Protein AF-A0A8S1ZFT9-F1 (afdb_monomer)

Mean predicted aligned error: 11.15 Å

Foldseek 3Di:
DDDPPPQPPVNVVVVVVVQLAAAPVVVVVVVVVLVVVVVVLVVQCVVVVVVPDVVSNVVSVVVVVVSVVVVVVVVVVCVRSDHDYVQVVCVVVVVPPPPPDD

Organism: Arabidopsis arenosa (NCBI:txid38785)

Solvent-accessible surface area (backbone atoms only — not comparable to full-atom values): 5968 Å² total; per-residue (Å²): 134,85,81,76,75,81,70,49,70,67,54,51,53,50,51,60,72,63,47,75,36,52,38,58,66,62,53,51,53,52,51,51,51,52,51,51,50,49,52,52,50,52,51,51,43,53,51,26,66,73,66,73,42,67,69,52,41,54,51,48,51,50,50,51,53,50,55,51,49,52,52,51,54,51,53,52,51,41,72,73,41,39,71,33,57,62,67,57,54,29,52,76,67,70,63,53,82,77,92,77,82,130

Radius of gyration: 21.19 Å; Cα contacts (8 Å, |Δi|>4): 46; chains: 1; bounding box: 34×36×64 Å

pLDDT: mean 80.19, std 16.01, range [37.06, 97.88]

Secondary structure (DSSP, 8-state):
--------HHHHHHHHHTSS-EEHHHHHHHHHHHHHHHHHHHHHHHHHHHH--HHHHHHHHHHHHHHHHHHHHHHHHHHHH-EEPHHHHHHHTT-S------

Sequence (102 aa):
MEKKSQISSTEAVFLGALAPGVNGPTWNTLRFAFLLLGLCLAFMLSVAFTSGQSMLLVHVGFLIVIASTLFILLNWFLAQTGLVQVETQMQELNLAPNDKTK

Structure (mmCIF, N/CA/C/O backbone):
data_AF-A0A8S1ZFT9-F1
#
_entry.id   AF-A0A8S1ZFT9-F1
#
loop_
_atom_site.group_PDB
_atom_site.id
_atom_site.type_symbol
_atom_site.label_atom_id
_atom_site.label_alt_id
_atom_site.label_comp_id
_atom_site.label_asym_id
_atom_site.label_entity_id
_atom_site.label_seq_id
_atom_site.pdbx_PDB_ins_code
_atom_site.Cartn_x
_atom_site.Cartn_y
_atom_site.Cartn_z
_atom_site.occupancy
_atom_site.B_iso_or_equiv
_atom_site.auth_seq_id
_atom_site.auth_comp_id
_atom_site.auth_asym_id
_atom_site.auth_atom_id
_atom_site.pdbx_PDB_model_num
ATOM 1 N N . MET A 1 1 ? -13.799 -22.544 44.354 1.00 37.06 1 MET A N 1
ATOM 2 C CA . MET A 1 1 ? -12.450 -22.385 43.771 1.00 37.06 1 MET A CA 1
ATOM 3 C C . MET A 1 1 ? -12.612 -22.348 42.265 1.00 37.06 1 MET A C 1
ATOM 5 O O . MET A 1 1 ? -12.946 -23.365 41.674 1.00 37.06 1 MET A O 1
ATOM 9 N N . GLU A 1 2 ? -12.506 -21.163 41.674 1.00 41.69 2 GLU A N 1
ATOM 10 C CA . GLU A 1 2 ? -12.703 -20.958 40.238 1.00 41.69 2 GLU A CA 1
ATOM 11 C C . GLU A 1 2 ? -11.466 -21.464 39.483 1.00 41.69 2 GLU A C 1
ATOM 13 O O . GLU A 1 2 ? -10.342 -21.018 39.721 1.00 41.69 2 GLU A O 1
ATOM 18 N N . LYS A 1 3 ? -11.653 -22.476 38.632 1.00 44.47 3 LYS A N 1
ATOM 19 C CA . LYS A 1 3 ? -10.586 -23.105 37.851 1.00 44.47 3 LYS A CA 1
ATOM 20 C C . LYS A 1 3 ? -10.248 -22.175 36.685 1.00 44.47 3 LYS A C 1
ATOM 22 O O . LYS A 1 3 ? -10.857 -22.279 35.628 1.00 44.47 3 LYS A O 1
ATOM 27 N N . LYS A 1 4 ? -9.301 -21.256 36.890 1.00 51.78 4 LYS A N 1
ATOM 28 C CA . LYS A 1 4 ? -8.745 -20.403 35.830 1.00 51.78 4 LYS A CA 1
ATOM 29 C C . LYS A 1 4 ? -8.129 -21.328 34.772 1.00 51.78 4 LYS A C 1
ATOM 31 O O . LYS A 1 4 ? -7.067 -21.904 35.006 1.00 51.78 4 LYS A O 1
ATOM 36 N N . SER A 1 5 ? -8.831 -21.563 33.665 1.00 57.19 5 SER A N 1
ATOM 37 C CA . SER A 1 5 ? -8.299 -22.306 32.525 1.00 57.19 5 SER A CA 1
ATOM 38 C C . SER A 1 5 ? -7.013 -21.609 32.087 1.00 57.19 5 SER A C 1
ATOM 40 O O . SER A 1 5 ? -7.022 -20.434 31.725 1.00 57.19 5 SER A O 1
ATOM 42 N N . GLN A 1 6 ? -5.876 -22.294 32.207 1.00 61.59 6 GLN A N 1
ATOM 43 C CA . GLN A 1 6 ? -4.624 -21.794 31.656 1.00 61.59 6 GLN A CA 1
ATOM 44 C C . GLN A 1 6 ? -4.742 -21.875 30.137 1.00 61.59 6 GLN A C 1
ATOM 46 O O . GLN A 1 6 ? -4.531 -22.930 29.548 1.00 61.59 6 GLN A O 1
ATOM 51 N N . ILE A 1 7 ? -5.161 -20.769 29.528 1.00 63.84 7 ILE A N 1
ATOM 52 C CA . ILE A 1 7 ? -5.185 -20.599 28.079 1.00 63.84 7 ILE A CA 1
ATOM 53 C C . ILE A 1 7 ? -3.739 -20.763 27.603 1.00 63.84 7 ILE A C 1
ATOM 55 O O . ILE A 1 7 ? -2.835 -20.095 28.117 1.00 63.84 7 ILE A O 1
ATOM 59 N N . SER A 1 8 ? -3.506 -21.6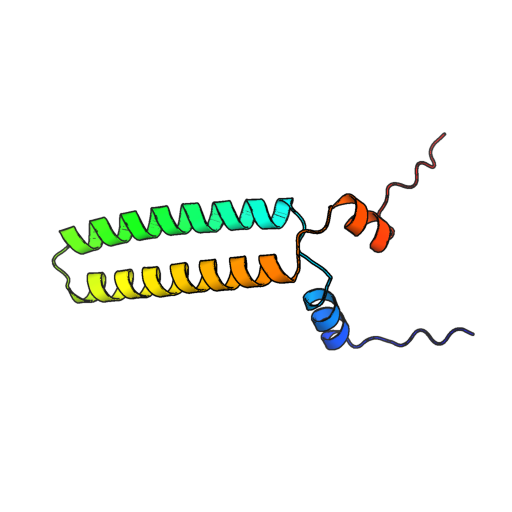87 26.672 1.00 80.62 8 SER A N 1
ATOM 60 C CA . SER A 1 8 ? -2.177 -21.887 26.088 1.00 80.62 8 SER A CA 1
ATOM 61 C C . SER A 1 8 ? -1.726 -20.596 25.404 1.00 80.62 8 SER A C 1
ATOM 63 O O . SER A 1 8 ? -2.542 -19.883 24.822 1.00 80.62 8 SER A O 1
ATOM 65 N N . SER A 1 9 ? -0.432 -20.278 25.430 1.00 76.88 9 SER A N 1
ATOM 66 C CA .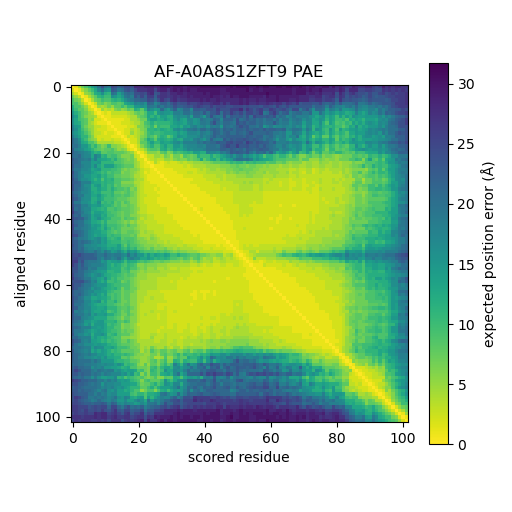 SER A 1 9 ? 0.098 -19.059 24.801 1.00 76.88 9 SER A CA 1
ATOM 67 C C . SER A 1 9 ? -0.284 -18.949 23.319 1.00 76.88 9 SER A C 1
ATOM 69 O O . SER A 1 9 ? -0.580 -17.859 22.841 1.00 76.88 9 SER A O 1
ATOM 71 N N . THR A 1 10 ? -0.361 -20.074 22.605 1.00 77.12 10 THR A N 1
ATOM 72 C CA . THR A 1 10 ? -0.825 -20.130 21.211 1.00 77.12 10 THR A CA 1
ATOM 73 C C . THR A 1 10 ? -2.299 -19.762 21.072 1.00 77.12 10 THR A C 1
ATOM 75 O O . THR A 1 10 ? -2.669 -19.042 20.151 1.00 77.12 10 THR A O 1
ATOM 78 N N . GLU A 1 11 ? -3.137 -20.226 21.994 1.00 71.94 11 GLU A N 1
ATOM 79 C CA . GLU A 1 11 ? -4.568 -19.925 22.013 1.00 71.94 11 GLU A CA 1
ATOM 80 C C . GLU A 1 11 ? -4.802 -18.457 22.383 1.00 71.94 11 GLU A C 1
ATOM 82 O O . GLU A 1 11 ? -5.623 -17.799 21.758 1.00 71.94 11 GLU A O 1
ATOM 87 N N . ALA A 1 12 ? -4.006 -17.897 23.296 1.00 75.62 12 ALA A N 1
ATOM 88 C CA . ALA A 1 12 ? -4.031 -16.471 23.611 1.00 75.62 12 ALA A CA 1
ATOM 89 C C . ALA A 1 12 ? -3.596 -15.596 22.417 1.00 75.62 12 ALA A C 1
ATOM 91 O O . ALA A 1 12 ? -4.221 -14.571 22.153 1.00 75.62 12 ALA A O 1
ATOM 92 N N . VAL A 1 13 ? -2.568 -16.005 21.660 1.00 75.25 13 VAL A N 1
ATOM 93 C CA . VAL A 1 13 ? -2.153 -15.317 20.420 1.00 75.25 13 VAL A CA 1
ATOM 94 C C . VAL A 1 13 ? -3.237 -15.419 19.346 1.00 75.25 13 VAL A C 1
ATOM 96 O O . VAL A 1 13 ? -3.538 -14.427 18.687 1.00 75.25 13 VAL A O 1
ATOM 99 N N . PHE A 1 14 ? -3.853 -16.592 19.189 1.00 73.69 14 PHE A N 1
ATOM 100 C CA . PHE A 1 14 ? -4.939 -16.807 18.234 1.00 73.69 14 PHE A CA 1
ATOM 101 C C . PHE A 1 14 ? -6.189 -15.996 18.599 1.00 73.69 14 PHE A C 1
ATOM 103 O O . PHE A 1 14 ? -6.751 -15.324 17.742 1.00 73.69 14 PHE A O 1
ATOM 110 N N . LEU A 1 15 ? -6.574 -15.972 19.876 1.00 67.88 15 LEU A N 1
ATOM 111 C CA . LEU A 1 15 ? -7.660 -15.135 20.393 1.00 67.88 15 LEU A CA 1
ATOM 112 C C . LEU A 1 15 ? -7.358 -13.641 20.222 1.00 67.88 15 LEU A C 1
ATOM 114 O O . LEU A 1 15 ? -8.252 -12.883 19.862 1.00 67.88 15 LEU A O 1
ATOM 118 N N . GLY A 1 16 ? -6.103 -13.223 20.407 1.00 67.69 16 GLY A N 1
ATOM 119 C CA . GLY A 1 16 ? -5.663 -11.856 20.116 1.00 67.69 16 GLY A CA 1
ATOM 120 C C . GLY A 1 16 ? -5.749 -11.501 18.628 1.00 67.69 16 GLY A C 1
ATOM 121 O O . GLY A 1 16 ? -6.124 -10.383 18.288 1.00 67.69 16 GLY A O 1
ATOM 122 N N . ALA A 1 17 ? -5.466 -12.453 17.734 1.00 67.75 17 ALA A N 1
ATOM 123 C CA . ALA A 1 17 ? -5.646 -12.288 16.290 1.00 67.75 17 ALA A CA 1
ATOM 124 C C . ALA A 1 17 ? -7.128 -12.286 15.862 1.00 67.75 17 ALA A C 1
ATOM 126 O O . ALA A 1 17 ? -7.462 -11.722 14.822 1.00 67.75 17 ALA A O 1
ATOM 127 N N . LEU A 1 18 ? -8.004 -12.899 16.664 1.00 61.38 18 LEU A N 1
ATOM 128 C CA . LEU A 1 18 ? -9.460 -12.905 16.498 1.00 61.38 18 LEU A CA 1
ATOM 129 C C . LEU A 1 18 ? -10.164 -11.742 17.215 1.00 61.38 18 LEU A C 1
ATOM 131 O O . LEU A 1 18 ? -11.395 -11.685 17.200 1.00 61.38 18 LEU A O 1
ATOM 135 N N . ALA A 1 19 ? -9.421 -10.832 17.853 1.00 66.38 19 ALA A N 1
ATOM 136 C CA . ALA A 1 19 ? -10.006 -9.659 18.488 1.00 66.38 19 ALA A CA 1
ATOM 137 C C . ALA A 1 19 ? -10.822 -8.847 17.459 1.00 66.38 19 ALA A C 1
ATOM 139 O O . ALA A 1 19 ? -10.417 -8.759 16.295 1.00 66.38 19 ALA A O 1
ATOM 140 N N . PRO A 1 20 ? -11.958 -8.246 17.861 1.00 60.97 20 PRO A N 1
ATOM 141 C CA . PRO A 1 20 ? -12.990 -7.727 16.957 1.00 60.97 20 PRO A CA 1
ATOM 142 C C . PRO A 1 20 ? -12.622 -6.404 16.253 1.00 60.97 20 PRO A C 1
ATOM 144 O O . PRO A 1 20 ? -13.487 -5.576 15.996 1.00 60.97 20 PRO A O 1
ATOM 147 N N . GLY A 1 21 ? -11.344 -6.193 15.938 1.00 66.31 21 GLY A N 1
ATOM 148 C CA . GLY A 1 21 ? -10.864 -5.108 15.092 1.00 66.31 21 GLY A CA 1
ATOM 149 C C . GLY A 1 21 ? -9.532 -4.525 15.553 1.00 66.31 21 GLY A C 1
ATOM 150 O O . GLY A 1 21 ? -9.048 -4.761 16.662 1.00 66.31 21 GLY A O 1
ATOM 151 N N . VAL A 1 22 ? -8.921 -3.732 14.677 1.00 75.50 22 VAL A N 1
ATOM 152 C CA . VAL A 1 22 ? -7.701 -2.977 14.994 1.00 75.50 22 VAL A CA 1
ATOM 153 C C . VAL A 1 22 ? -8.081 -1.603 15.534 1.00 75.50 22 VAL A C 1
ATOM 155 O O . VAL A 1 22 ? -9.105 -1.040 15.139 1.00 75.50 22 VAL A O 1
ATOM 158 N N . ASN A 1 23 ? -7.262 -1.023 16.413 1.00 79.38 23 ASN A N 1
ATOM 159 C CA . ASN A 1 23 ? -7.535 0.341 16.846 1.00 79.38 23 ASN A CA 1
ATOM 160 C C . ASN A 1 23 ? -7.222 1.362 15.736 1.00 79.38 23 ASN A C 1
ATOM 162 O O . ASN A 1 23 ? -6.350 1.161 14.882 1.00 79.38 23 ASN A O 1
ATOM 166 N N . GLY A 1 24 ? -7.965 2.471 15.743 1.00 80.00 24 GLY A N 1
ATOM 167 C CA . GLY A 1 24 ? -7.833 3.547 14.755 1.00 80.00 24 GLY A CA 1
ATOM 168 C C . GLY A 1 24 ? -6.399 4.083 14.585 1.00 80.00 24 GLY A C 1
ATOM 169 O O . GLY A 1 24 ? -5.956 4.229 13.443 1.00 80.00 24 GLY A O 1
ATOM 170 N N . PRO A 1 25 ? -5.635 4.334 15.670 1.00 81.75 25 PRO A N 1
ATOM 171 C CA . PRO A 1 25 ? -4.239 4.762 15.572 1.00 81.75 25 PRO A CA 1
ATOM 172 C C . PRO A 1 25 ? -3.321 3.766 14.850 1.00 81.75 25 PRO A C 1
ATOM 174 O O . PRO A 1 25 ? -2.557 4.178 13.975 1.00 81.75 25 PRO A O 1
ATOM 177 N N . THR A 1 26 ? -3.410 2.464 15.145 1.00 84.81 26 THR A N 1
ATOM 178 C CA . THR A 1 26 ? -2.631 1.428 14.444 1.00 84.81 26 THR A CA 1
ATOM 179 C C . THR A 1 26 ? -2.948 1.423 12.953 1.00 84.81 26 THR A C 1
ATOM 181 O O . THR A 1 26 ? -2.036 1.369 12.126 1.00 84.81 26 THR A O 1
ATOM 184 N N . TRP A 1 27 ? -4.227 1.546 12.595 1.00 85.50 27 TRP A N 1
ATOM 185 C CA . TRP A 1 27 ? -4.633 1.611 11.196 1.00 85.50 27 TRP A CA 1
ATOM 186 C C . TRP A 1 27 ? -4.072 2.839 10.472 1.00 85.50 27 TRP A C 1
ATOM 188 O O . TRP A 1 27 ? -3.593 2.738 9.341 1.00 85.50 27 TRP A O 1
ATOM 198 N N . ASN A 1 28 ? -4.076 3.994 11.133 1.00 86.50 28 ASN A N 1
ATOM 199 C CA . ASN A 1 28 ? -3.518 5.222 10.582 1.00 86.50 28 ASN A CA 1
ATOM 200 C C . ASN A 1 28 ? -2.005 5.100 10.332 1.00 86.50 28 ASN A C 1
ATOM 202 O O . ASN A 1 28 ? -1.529 5.413 9.241 1.00 86.50 28 ASN A O 1
ATOM 206 N N . THR A 1 29 ? -1.257 4.568 11.301 1.00 89.25 29 THR A N 1
ATOM 207 C CA . THR A 1 29 ? 0.178 4.279 11.144 1.00 89.25 29 THR A CA 1
ATOM 208 C C . THR A 1 29 ? 0.434 3.333 9.975 1.00 89.25 29 THR A C 1
ATOM 210 O O . THR A 1 29 ? 1.337 3.565 9.171 1.00 89.25 29 THR A O 1
ATOM 213 N N . LEU A 1 30 ? -0.388 2.293 9.834 1.00 89.88 30 LEU A N 1
ATOM 214 C CA . LEU A 1 30 ? -0.258 1.327 8.750 1.00 89.88 30 LEU A CA 1
ATOM 215 C C . LEU A 1 30 ? -0.515 1.973 7.381 1.00 89.88 30 LEU A C 1
ATOM 217 O O . LEU A 1 30 ? 0.255 1.749 6.449 1.00 89.88 30 LEU A O 1
ATOM 221 N N . ARG A 1 31 ? -1.518 2.854 7.266 1.00 89.38 31 ARG A N 1
ATOM 222 C CA . ARG A 1 31 ? -1.743 3.665 6.054 1.00 89.38 31 ARG A CA 1
ATOM 223 C C . ARG A 1 31 ? -0.525 4.519 5.704 1.00 89.38 31 ARG A C 1
ATOM 225 O O . ARG A 1 31 ? -0.105 4.511 4.550 1.00 89.38 31 ARG A O 1
AT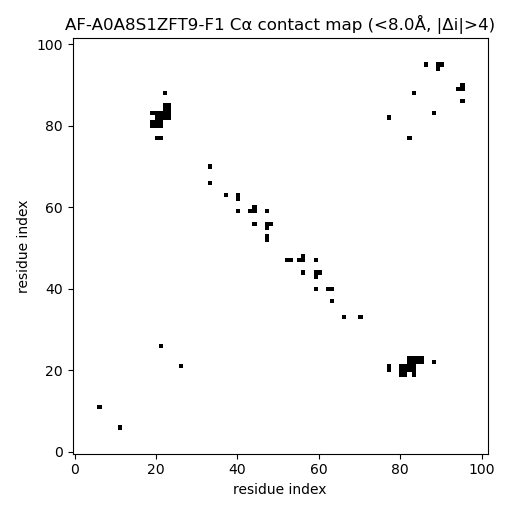OM 232 N N . PHE A 1 32 ? 0.074 5.204 6.679 1.00 93.62 32 PHE A N 1
ATOM 233 C CA . PHE A 1 32 ? 1.297 5.980 6.444 1.00 93.62 32 PHE A CA 1
ATOM 234 C C . PHE A 1 32 ? 2.467 5.106 5.991 1.00 93.62 32 PHE A C 1
ATOM 236 O O . PHE A 1 32 ? 3.178 5.480 5.059 1.00 93.62 32 PHE A O 1
ATOM 243 N N . ALA A 1 33 ? 2.640 3.926 6.589 1.00 95.19 33 ALA A N 1
ATOM 244 C CA . ALA A 1 33 ? 3.672 2.984 6.173 1.00 95.19 33 ALA A CA 1
ATOM 245 C C . ALA A 1 33 ? 3.485 2.539 4.711 1.00 95.19 33 ALA A C 1
ATOM 247 O O . ALA A 1 33 ? 4.451 2.544 3.951 1.00 95.19 33 ALA A O 1
ATOM 248 N N . PHE A 1 34 ? 2.252 2.234 4.284 1.00 93.75 34 PHE A N 1
ATOM 249 C CA . PHE A 1 34 ? 1.960 1.897 2.884 1.00 93.75 34 PHE A CA 1
ATOM 250 C C . PHE A 1 34 ? 2.186 3.071 1.923 1.00 93.75 34 PHE A C 1
ATOM 252 O O . PHE A 1 34 ? 2.683 2.858 0.818 1.00 93.75 34 PHE A O 1
ATOM 259 N N . LEU A 1 35 ? 1.881 4.307 2.331 1.00 95.06 35 LEU A N 1
ATOM 260 C CA . LEU A 1 35 ? 2.176 5.498 1.526 1.00 95.06 35 LEU A CA 1
ATOM 261 C C . LEU A 1 35 ? 3.685 5.700 1.338 1.00 95.06 35 LEU A C 1
ATOM 263 O O . LEU A 1 35 ? 4.141 5.930 0.218 1.00 95.06 35 LEU A O 1
ATOM 267 N N . LEU A 1 36 ? 4.468 5.571 2.412 1.00 97.31 36 LEU A N 1
ATOM 268 C CA . LEU A 1 36 ? 5.929 5.664 2.351 1.00 97.31 36 LEU A CA 1
ATOM 269 C C . LEU A 1 36 ? 6.540 4.518 1.537 1.00 97.31 36 LEU A C 1
ATOM 271 O O . LEU A 1 36 ? 7.454 4.747 0.746 1.00 97.31 36 LEU A O 1
ATOM 275 N N . LEU A 1 37 ? 6.009 3.301 1.680 1.00 96.88 37 LEU A N 1
ATOM 276 C CA . LEU A 1 37 ? 6.386 2.162 0.846 1.00 96.88 37 LEU A CA 1
ATOM 277 C C . LEU A 1 37 ? 6.108 2.454 -0.634 1.00 96.88 37 LEU A C 1
ATOM 279 O O . LEU A 1 37 ? 6.978 2.222 -1.469 1.00 96.88 37 LEU A O 1
ATOM 283 N N . GLY A 1 38 ? 4.937 3.009 -0.955 1.00 96.38 38 GLY A N 1
ATOM 284 C CA . GLY A 1 38 ? 4.582 3.432 -2.309 1.00 96.38 38 GLY A CA 1
ATOM 285 C C . GLY A 1 38 ? 5.542 4.485 -2.867 1.00 96.38 38 GLY A C 1
ATOM 286 O O . GLY A 1 38 ? 6.014 4.341 -3.992 1.00 96.38 38 GLY A O 1
ATOM 287 N N . LEU A 1 39 ? 5.901 5.493 -2.066 1.00 97.69 39 LEU A N 1
ATOM 288 C CA . LEU A 1 39 ? 6.893 6.506 -2.439 1.00 97.69 39 LEU A CA 1
ATOM 289 C C . LEU A 1 39 ? 8.267 5.879 -2.726 1.00 97.69 39 LEU A C 1
ATOM 291 O O . LEU A 1 39 ? 8.905 6.206 -3.726 1.00 97.69 39 LEU A O 1
ATOM 295 N N . CYS A 1 40 ? 8.704 4.947 -1.878 1.00 97.75 40 CYS A N 1
ATOM 296 C CA . CYS A 1 40 ? 9.968 4.234 -2.046 1.00 97.75 40 CYS A CA 1
ATOM 297 C C . CYS A 1 40 ? 9.970 3.365 -3.314 1.00 97.75 40 CYS A C 1
ATOM 299 O O . CYS A 1 40 ? 10.918 3.407 -4.096 1.00 97.75 40 CYS A O 1
ATOM 301 N N . LEU A 1 41 ? 8.885 2.627 -3.568 1.00 96.75 41 LEU A N 1
ATOM 302 C CA . LEU A 1 41 ? 8.716 1.824 -4.781 1.00 96.75 41 LEU A CA 1
ATOM 303 C C . LEU A 1 41 ? 8.668 2.687 -6.042 1.00 96.75 41 LEU A C 1
ATOM 305 O O . LEU A 1 41 ? 9.284 2.320 -7.038 1.00 96.75 41 LEU A O 1
ATOM 309 N N . ALA A 1 42 ? 8.008 3.846 -5.999 1.00 96.50 42 ALA A N 1
ATOM 310 C CA . ALA A 1 42 ? 7.999 4.794 -7.110 1.00 96.50 42 ALA A CA 1
ATOM 311 C C . ALA A 1 42 ? 9.411 5.323 -7.406 1.00 96.50 42 ALA A C 1
ATOM 313 O O . ALA A 1 42 ? 9.822 5.374 -8.566 1.00 96.50 42 ALA A O 1
ATOM 314 N N . PHE A 1 43 ? 10.182 5.653 -6.366 1.00 96.62 43 PHE A N 1
ATOM 315 C CA . PHE A 1 43 ? 11.575 6.064 -6.521 1.00 96.62 43 PHE A CA 1
ATOM 316 C C . PHE A 1 43 ? 12.439 4.939 -7.110 1.00 96.62 43 PHE A C 1
ATOM 318 O O . PHE A 1 43 ? 13.134 5.157 -8.103 1.00 96.62 43 PHE A O 1
ATOM 325 N N . MET A 1 44 ? 12.345 3.721 -6.564 1.00 95.94 44 MET A N 1
ATOM 326 C CA . MET A 1 44 ? 13.047 2.545 -7.091 1.00 95.94 44 MET A CA 1
ATOM 327 C C . MET A 1 44 ? 12.667 2.246 -8.544 1.00 95.94 44 MET A C 1
ATOM 329 O O . MET A 1 44 ? 13.538 1.903 -9.339 1.00 95.94 44 MET A O 1
ATOM 333 N N . LEU A 1 45 ? 11.393 2.407 -8.910 1.00 94.00 45 LEU A N 1
ATOM 334 C CA . LEU A 1 45 ? 10.917 2.200 -10.274 1.00 94.00 45 LEU A CA 1
ATOM 335 C C . LEU A 1 45 ? 11.508 3.243 -11.228 1.00 94.00 45 LEU A C 1
ATOM 337 O O . LEU A 1 45 ? 11.998 2.877 -12.294 1.00 94.00 45 LEU A O 1
ATOM 341 N N 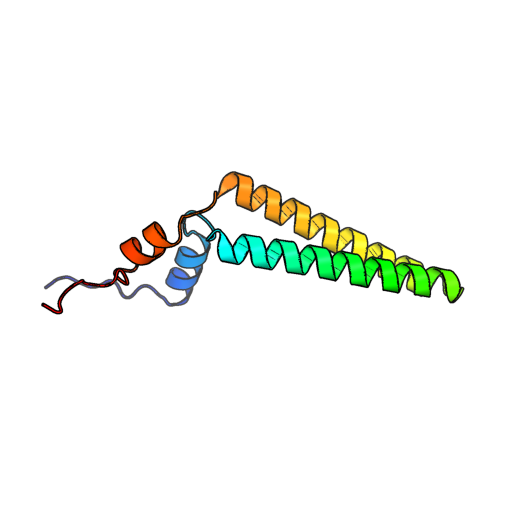. SER A 1 46 ? 11.534 4.516 -10.826 1.00 94.62 46 SER A N 1
ATOM 342 C CA . SER A 1 46 ? 12.203 5.586 -11.579 1.00 94.62 46 SER A CA 1
ATOM 343 C C . SER A 1 46 ? 13.679 5.268 -11.819 1.00 94.62 46 SER A C 1
ATOM 345 O O . SER A 1 46 ? 14.152 5.328 -12.954 1.00 94.62 46 SER A O 1
ATOM 347 N N . VAL A 1 47 ? 14.400 4.855 -10.772 1.00 94.94 47 VAL A N 1
ATOM 348 C CA . VAL A 1 47 ? 15.814 4.466 -10.886 1.00 94.94 47 VAL A CA 1
ATOM 349 C C . VAL A 1 47 ? 15.976 3.260 -11.816 1.00 94.94 47 VAL A C 1
ATOM 351 O O . VAL A 1 47 ? 16.846 3.277 -12.688 1.00 94.94 47 VAL A O 1
ATOM 354 N N . ALA A 1 48 ? 15.113 2.248 -11.699 1.00 94.25 48 ALA A N 1
ATOM 355 C CA . ALA A 1 48 ? 15.140 1.062 -12.552 1.00 94.25 48 ALA A CA 1
ATOM 356 C C . ALA A 1 48 ? 14.868 1.386 -14.032 1.00 94.25 48 ALA A C 1
ATOM 358 O O . ALA A 1 48 ? 15.487 0.785 -14.909 1.00 94.25 48 ALA A O 1
ATOM 359 N N . PHE A 1 49 ? 14.005 2.363 -14.329 1.00 92.06 49 PHE A N 1
ATOM 360 C CA . PHE A 1 49 ? 13.806 2.840 -15.702 1.00 92.06 49 PHE A CA 1
ATOM 361 C C . PHE A 1 49 ? 15.063 3.509 -16.258 1.00 92.06 49 PHE A C 1
ATOM 363 O O . PHE A 1 49 ? 15.424 3.274 -17.410 1.00 92.06 49 PHE A O 1
ATOM 370 N N . THR A 1 50 ? 15.755 4.305 -15.443 1.00 93.62 50 THR A N 1
ATOM 371 C CA . THR A 1 50 ? 16.976 5.001 -15.877 1.00 93.62 50 THR A CA 1
ATOM 372 C C . THR A 1 50 ? 18.210 4.103 -15.969 1.00 93.62 50 THR A C 1
ATOM 374 O O . THR A 1 50 ? 19.145 4.441 -16.690 1.00 93.62 50 THR A O 1
ATOM 377 N N . SER A 1 51 ? 18.235 2.959 -15.276 1.00 92.06 51 SER A N 1
ATOM 378 C CA . SER A 1 51 ? 19.414 2.082 -15.229 1.00 92.06 51 SER A CA 1
ATOM 379 C C . SER A 1 51 ? 19.586 1.201 -16.471 1.00 92.06 51 SER A C 1
ATOM 381 O O . SER A 1 51 ? 20.653 0.621 -16.663 1.00 92.06 51 SER A O 1
ATOM 383 N N . GLY A 1 52 ? 18.546 1.054 -17.300 1.00 87.00 52 GLY A N 1
ATOM 384 C CA . GLY A 1 52 ? 18.556 0.171 -18.473 1.00 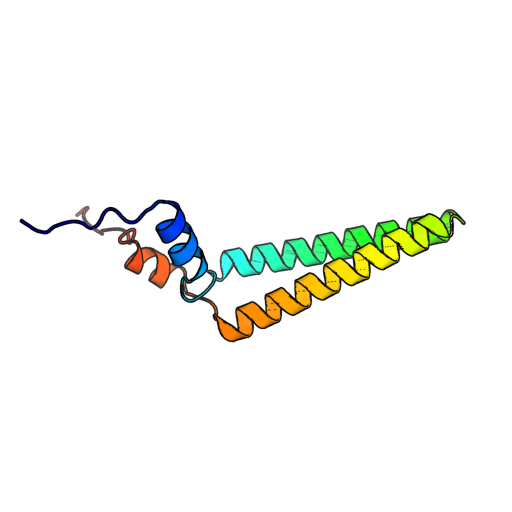87.00 52 GLY A CA 1
ATOM 385 C C . GLY A 1 52 ? 18.593 -1.331 -18.143 1.00 87.00 52 GLY A C 1
ATOM 386 O O . GLY A 1 52 ? 18.681 -2.159 -19.049 1.00 87.00 52 GLY A O 1
ATOM 387 N N . GLN A 1 53 ? 18.510 -1.713 -16.863 1.00 92.06 53 GLN A N 1
ATOM 388 C CA . GLN A 1 53 ? 18.527 -3.110 -16.423 1.00 92.06 53 GLN A CA 1
ATOM 389 C C . GLN A 1 53 ? 17.102 -3.675 -16.357 1.00 92.06 53 GLN A C 1
ATOM 391 O O . GLN A 1 53 ? 16.391 -3.517 -15.364 1.00 92.06 53 GLN A O 1
ATOM 396 N N . SER A 1 54 ? 16.696 -4.402 -17.401 1.00 90.75 54 SER A N 1
ATOM 397 C CA . SER A 1 54 ? 15.355 -5.003 -17.518 1.00 90.75 54 SER A CA 1
ATOM 398 C C . SER A 1 54 ? 14.978 -5.917 -16.344 1.00 90.75 54 SER A C 1
ATOM 400 O O . SER A 1 54 ? 13.835 -5.907 -15.895 1.00 90.75 54 SER A O 1
ATOM 402 N N . MET A 1 55 ? 15.941 -6.659 -15.790 1.00 95.19 55 MET A N 1
ATOM 403 C CA . MET A 1 55 ? 15.716 -7.519 -14.624 1.00 95.19 55 MET A CA 1
ATOM 404 C C . MET A 1 55 ? 15.308 -6.719 -13.374 1.00 95.19 55 MET A C 1
ATOM 406 O O . MET A 1 55 ? 14.431 -7.157 -12.629 1.00 95.19 55 MET A O 1
ATOM 410 N N . LEU A 1 56 ? 15.895 -5.534 -13.153 1.00 94.75 56 LEU A N 1
ATOM 411 C CA . LEU A 1 56 ? 15.509 -4.660 -12.038 1.00 94.75 56 LEU A CA 1
ATOM 412 C C . LEU A 1 56 ? 14.087 -4.129 -12.220 1.00 94.75 56 LEU A C 1
ATOM 414 O O . LEU A 1 56 ? 13.328 -4.111 -11.255 1.00 94.75 56 LEU A O 1
ATOM 418 N N . LEU A 1 57 ? 13.703 -3.758 -13.445 1.00 94.94 57 LEU A N 1
ATOM 419 C CA . LEU A 1 57 ? 12.336 -3.322 -13.748 1.00 94.94 57 LEU A CA 1
ATOM 420 C C . LEU A 1 57 ? 11.303 -4.405 -13.429 1.00 94.94 57 LEU A C 1
ATOM 422 O O . LEU A 1 57 ? 10.299 -4.121 -12.777 1.00 94.94 57 LEU A O 1
ATOM 426 N N . VAL A 1 58 ? 11.567 -5.650 -13.834 1.00 95.81 58 VAL A N 1
ATOM 427 C CA . VAL A 1 58 ? 10.690 -6.788 -13.515 1.00 95.81 58 VAL A CA 1
ATOM 428 C C . VAL A 1 58 ? 10.619 -7.013 -12.003 1.00 95.81 58 VAL A C 1
ATOM 430 O O . VAL A 1 58 ? 9.528 -7.187 -11.463 1.00 95.81 58 VAL A O 1
ATOM 433 N N . HIS A 1 59 ? 11.758 -6.965 -11.306 1.00 96.31 59 HIS A N 1
ATOM 434 C CA . HIS A 1 59 ? 11.806 -7.163 -9.858 1.00 96.31 59 HIS A CA 1
ATOM 435 C C . HIS A 1 59 ? 11.018 -6.089 -9.095 1.00 96.31 59 HIS A C 1
ATOM 437 O O . HIS A 1 59 ? 10.167 -6.417 -8.2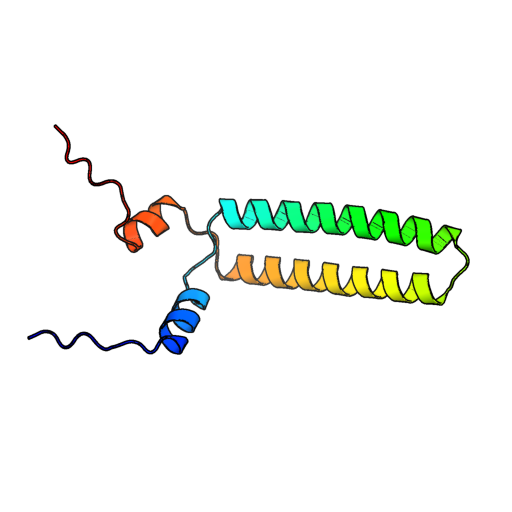69 1.00 96.31 59 HIS A O 1
ATOM 443 N N . VAL A 1 60 ? 11.242 -4.807 -9.402 1.00 96.50 60 VAL A N 1
ATOM 444 C CA . VAL A 1 60 ? 10.508 -3.697 -8.775 1.00 96.50 60 VAL A CA 1
ATOM 445 C C . VAL A 1 60 ? 9.020 -3.759 -9.131 1.00 96.50 60 VAL A C 1
ATOM 447 O O . VAL A 1 60 ? 8.176 -3.569 -8.257 1.00 96.50 60 VAL A O 1
ATOM 450 N N . GLY A 1 61 ? 8.681 -4.108 -10.376 1.00 95.69 61 GLY A N 1
ATOM 451 C CA . GLY A 1 61 ? 7.298 -4.349 -10.791 1.00 95.69 61 GLY A CA 1
ATOM 452 C C . GLY A 1 61 ? 6.616 -5.436 -9.955 1.00 95.69 61 GLY A C 1
ATOM 453 O O . GLY A 1 61 ? 5.492 -5.248 -9.490 1.00 95.69 61 GLY A O 1
ATOM 454 N N . PHE A 1 62 ? 7.313 -6.539 -9.678 1.00 97.38 62 PHE A N 1
ATOM 455 C CA . PHE A 1 62 ? 6.798 -7.606 -8.820 1.00 97.38 62 PHE A CA 1
ATOM 456 C C . PHE A 1 62 ? 6.569 -7.138 -7.373 1.00 97.38 62 PHE A C 1
ATOM 458 O O . PHE A 1 62 ? 5.529 -7.442 -6.785 1.00 97.38 62 PHE A O 1
ATOM 465 N N . LEU A 1 63 ? 7.481 -6.332 -6.817 1.00 97.56 63 LEU A N 1
ATOM 466 C CA . LEU A 1 63 ? 7.302 -5.732 -5.488 1.00 97.56 63 LEU A CA 1
ATOM 467 C C . LEU A 1 63 ? 6.079 -4.804 -5.429 1.00 97.56 63 LEU A C 1
ATOM 469 O O . LEU A 1 63 ? 5.348 -4.832 -4.438 1.00 97.56 63 LEU A O 1
ATOM 473 N N . ILE A 1 64 ? 5.811 -4.034 -6.490 1.00 97.56 64 ILE A N 1
ATOM 474 C CA . ILE A 1 64 ? 4.610 -3.186 -6.594 1.00 97.56 64 ILE A CA 1
ATOM 475 C C . ILE A 1 64 ? 3.337 -4.039 -6.577 1.00 97.56 64 ILE A C 1
ATOM 477 O O . ILE A 1 64 ? 2.385 -3.702 -5.868 1.00 97.56 64 ILE A O 1
ATOM 481 N N . VAL A 1 65 ? 3.316 -5.159 -7.307 1.00 97.88 65 VA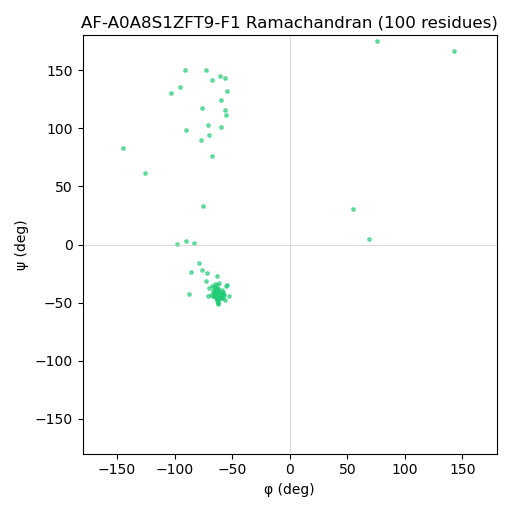L A N 1
ATOM 482 C CA . VAL A 1 65 ? 2.165 -6.078 -7.331 1.00 97.88 65 VAL A CA 1
ATOM 483 C C . VAL A 1 65 ? 1.915 -6.688 -5.950 1.00 97.88 65 VAL A C 1
ATOM 485 O O . VAL A 1 65 ? 0.772 -6.697 -5.486 1.00 97.88 65 VAL A O 1
ATOM 488 N N . ILE A 1 66 ? 2.965 -7.144 -5.259 1.00 96.75 66 ILE A N 1
ATOM 489 C CA . ILE A 1 66 ? 2.849 -7.689 -3.897 1.00 96.75 66 ILE A CA 1
ATOM 490 C C . ILE A 1 66 ? 2.337 -6.622 -2.929 1.00 96.75 66 ILE A C 1
ATOM 492 O O . ILE A 1 66 ? 1.361 -6.866 -2.222 1.00 96.75 66 ILE A O 1
ATOM 496 N N . ALA A 1 67 ? 2.956 -5.439 -2.908 1.00 96.31 67 ALA A N 1
ATOM 497 C CA . ALA A 1 67 ? 2.556 -4.353 -2.017 1.00 96.31 67 ALA A CA 1
ATOM 498 C C . ALA A 1 67 ? 1.087 -3.954 -2.233 1.00 96.31 67 ALA A C 1
ATOM 500 O O . ALA A 1 67 ? 0.339 -3.799 -1.267 1.00 96.31 67 ALA A O 1
ATOM 501 N N . SER A 1 68 ? 0.655 -3.867 -3.495 1.00 96.12 68 SER A N 1
ATOM 502 C CA . SER A 1 68 ? -0.735 -3.564 -3.855 1.00 96.12 68 SER A CA 1
ATOM 503 C C . SER A 1 68 ? -1.693 -4.660 -3.386 1.00 96.12 68 SER A C 1
ATOM 505 O O . SER A 1 68 ? -2.726 -4.367 -2.787 1.00 96.12 68 SER A O 1
ATOM 507 N N . THR A 1 69 ? -1.331 -5.929 -3.597 1.00 96.69 69 THR A N 1
ATOM 508 C CA . THR A 1 69 ? -2.133 -7.083 -3.162 1.00 96.69 69 THR A CA 1
ATOM 509 C C . THR A 1 69 ? -2.286 -7.099 -1.643 1.00 96.69 69 THR A C 1
ATOM 511 O O . THR A 1 69 ? -3.400 -7.228 -1.139 1.00 96.69 69 THR A O 1
ATOM 514 N N . LEU A 1 70 ? -1.190 -6.901 -0.904 1.00 94.81 70 LEU A N 1
ATOM 515 C CA . LEU A 1 70 ? -1.203 -6.827 0.557 1.00 94.81 70 LEU A CA 1
ATOM 516 C C . LEU A 1 70 ? -2.084 -5.681 1.053 1.00 94.81 70 LEU A C 1
ATOM 518 O O . LEU A 1 70 ? -2.888 -5.886 1.959 1.00 94.81 70 LEU A O 1
ATOM 522 N N . PHE A 1 71 ? -1.983 -4.501 0.438 1.00 92.81 71 PHE A N 1
ATOM 523 C CA . PHE A 1 71 ? -2.833 -3.368 0.790 1.00 92.81 71 PHE A CA 1
ATOM 524 C C . PHE A 1 71 ? -4.317 -3.690 0.575 1.00 92.81 71 PHE A C 1
ATOM 526 O O . PHE A 1 71 ? -5.133 -3.424 1.455 1.00 92.81 71 PHE A O 1
ATOM 533 N N . ILE A 1 72 ? -4.680 -4.304 -0.554 1.00 93.88 72 ILE A N 1
ATOM 534 C CA . ILE A 1 72 ? -6.067 -4.698 -0.843 1.00 93.88 72 ILE A CA 1
ATOM 535 C C . ILE A 1 72 ? -6.572 -5.718 0.182 1.00 93.88 72 ILE A C 1
ATOM 537 O O . ILE A 1 72 ? -7.632 -5.506 0.770 1.00 93.88 72 ILE A O 1
ATOM 541 N N . LEU A 1 73 ? -5.813 -6.790 0.428 1.00 92.81 73 LEU A N 1
ATOM 542 C CA . LEU A 1 73 ? -6.179 -7.836 1.391 1.00 92.81 73 LEU A CA 1
ATOM 543 C C . LEU A 1 73 ? -6.386 -7.267 2.796 1.00 92.81 73 LEU A C 1
ATOM 545 O O . LEU A 1 73 ? -7.334 -7.628 3.486 1.00 92.81 73 LEU A O 1
ATOM 549 N N . LEU A 1 74 ? -5.528 -6.337 3.198 1.00 89.06 74 LEU A N 1
ATOM 550 C CA . LEU A 1 74 ? -5.600 -5.673 4.489 1.00 89.06 74 LEU A CA 1
ATOM 551 C C . LEU A 1 74 ? -6.827 -4.753 4.603 1.00 89.06 74 LEU A C 1
ATOM 553 O O . LEU A 1 74 ? -7.522 -4.782 5.615 1.00 89.06 74 LEU A O 1
ATOM 557 N N . ASN A 1 75 ? -7.135 -3.967 3.565 1.00 87.88 75 ASN A N 1
ATOM 558 C CA . ASN A 1 75 ? -8.356 -3.154 3.541 1.00 87.88 75 ASN A CA 1
ATOM 559 C C . ASN A 1 75 ? -9.614 -4.034 3.558 1.00 87.88 75 ASN A C 1
ATOM 561 O O . ASN A 1 75 ? -10.577 -3.706 4.246 1.00 87.88 75 ASN A O 1
ATOM 565 N N . TRP A 1 76 ? -9.598 -5.161 2.843 1.00 88.31 76 TRP A N 1
ATOM 566 C CA . TRP A 1 76 ? -10.686 -6.139 2.860 1.00 88.31 76 TRP A CA 1
ATOM 567 C C . TRP A 1 76 ? -10.873 -6.760 4.248 1.00 88.31 76 TRP A C 1
ATOM 569 O O . TRP A 1 76 ? -11.994 -6.820 4.749 1.00 88.31 76 TRP A O 1
ATOM 579 N N . PHE A 1 77 ? -9.777 -7.147 4.904 1.00 85.25 77 PHE A N 1
ATOM 580 C CA . PHE A 1 77 ? -9.799 -7.664 6.270 1.00 85.25 77 PHE A CA 1
ATOM 581 C C . PHE A 1 77 ? -10.379 -6.643 7.261 1.00 85.25 77 PHE A C 1
ATOM 583 O O . PHE A 1 77 ? -11.192 -6.995 8.114 1.00 85.25 77 PHE A O 1
ATOM 590 N N . LEU A 1 78 ? -10.030 -5.363 7.121 1.00 82.94 78 LEU A N 1
ATOM 591 C CA . LEU A 1 78 ? -10.580 -4.302 7.969 1.00 82.94 78 LEU A CA 1
ATOM 592 C C . LEU A 1 78 ? -12.031 -3.958 7.674 1.00 82.94 78 LEU A C 1
ATOM 594 O O . LEU A 1 78 ? -12.762 -3.599 8.592 1.00 82.94 78 LEU A O 1
ATOM 598 N N . ALA A 1 79 ? -12.470 -4.094 6.425 1.00 81.94 79 ALA A N 1
ATOM 599 C CA . ALA A 1 79 ? -13.881 -3.952 6.093 1.00 81.94 79 ALA A CA 1
ATOM 600 C C . ALA A 1 79 ? -14.743 -5.025 6.786 1.00 81.94 79 ALA A C 1
ATOM 602 O O . ALA A 1 79 ? -15.912 -4.771 7.059 1.00 81.94 79 ALA A O 1
ATOM 603 N N . GLN A 1 80 ? -14.171 -6.197 7.092 1.00 81.31 80 GLN A N 1
ATOM 604 C CA . GLN A 1 80 ? -14.858 -7.275 7.812 1.00 81.31 80 GLN A CA 1
ATOM 605 C C . GLN A 1 80 ? -14.751 -7.164 9.329 1.00 81.31 80 GLN A C 1
ATOM 607 O O . GLN A 1 80 ? -15.731 -7.406 10.025 1.00 81.31 80 GLN A O 1
ATOM 612 N N . THR A 1 81 ? -13.563 -6.837 9.840 1.00 78.69 81 THR A N 1
ATOM 613 C CA . THR A 1 81 ? -13.298 -6.807 11.287 1.00 78.69 81 THR A CA 1
ATOM 614 C C . THR A 1 81 ? -13.681 -5.484 11.938 1.00 78.69 81 THR A C 1
ATOM 616 O O . THR A 1 81 ? -13.981 -5.464 13.123 1.00 78.69 81 THR A O 1
ATOM 619 N N . GLY A 1 82 ? -13.741 -4.389 11.178 1.00 78.19 82 GLY A N 1
ATOM 620 C CA . GLY A 1 82 ? -14.046 -3.063 11.703 1.00 78.19 82 GLY A CA 1
ATOM 621 C C . GLY A 1 82 ? -12.879 -2.423 12.463 1.00 78.19 82 GLY A C 1
ATOM 622 O O . GLY A 1 82 ? -11.808 -3.003 12.655 1.00 78.19 82 GLY A O 1
ATOM 623 N N . LEU A 1 83 ? -13.082 -1.168 12.867 1.00 75.75 83 LEU A N 1
ATOM 624 C CA . LEU A 1 83 ? -12.162 -0.441 13.740 1.00 75.75 83 LEU A CA 1
ATOM 625 C C . LEU A 1 83 ? -12.748 -0.410 15.149 1.00 75.75 83 LEU A C 1
ATOM 627 O O . LEU A 1 83 ? -13.899 -0.011 15.326 1.00 75.75 83 LEU A O 1
ATOM 631 N N . VAL A 1 84 ? -11.946 -0.780 16.143 1.00 66.75 84 VAL A N 1
ATOM 632 C CA . VAL A 1 84 ? -12.334 -0.686 17.556 1.00 66.75 84 VAL A CA 1
ATOM 633 C C . VAL A 1 84 ? -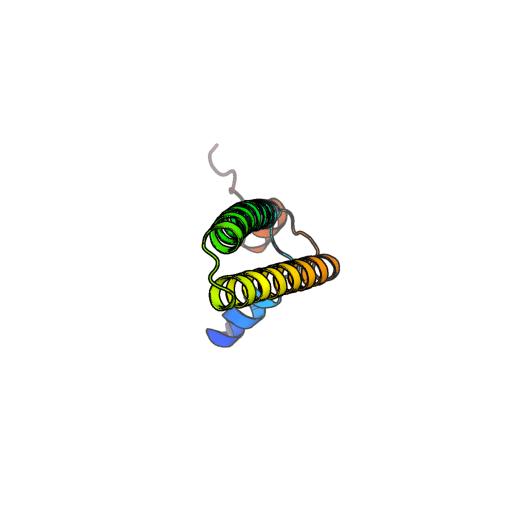11.799 0.626 18.126 1.00 66.75 84 VAL A C 1
ATOM 635 O O . VAL A 1 84 ? -10.657 1.015 17.866 1.00 66.75 84 VAL A O 1
ATOM 638 N N . GLN A 1 85 ? -12.625 1.341 18.887 1.00 62.50 85 GLN A N 1
ATOM 639 C CA . GLN A 1 85 ? -12.185 2.542 19.593 1.00 62.50 85 GLN A CA 1
ATOM 640 C C . GLN A 1 85 ? -11.192 2.173 20.705 1.00 62.50 85 GLN A C 1
ATOM 642 O O . GLN A 1 85 ? -11.333 1.149 21.376 1.00 62.50 85 GLN A O 1
ATOM 647 N N . VAL A 1 86 ? -10.161 3.001 20.891 1.00 62.38 86 VAL A N 1
ATOM 648 C CA . VAL A 1 86 ? -9.083 2.743 21.864 1.00 62.38 86 VAL A CA 1
ATOM 649 C C . VAL A 1 86 ? -9.651 2.681 23.283 1.00 62.38 86 VAL A C 1
ATOM 651 O O . VAL A 1 86 ? -9.201 1.881 24.096 1.00 62.38 86 VAL A O 1
ATOM 654 N N . GLU A 1 87 ? -10.687 3.467 23.556 1.00 63.47 87 GLU A N 1
ATOM 655 C CA . GLU A 1 87 ? -11.397 3.541 24.828 1.00 63.47 87 GLU A CA 1
ATOM 656 C C . GLU A 1 87 ? -12.093 2.214 25.157 1.00 63.47 87 GLU A C 1
ATOM 658 O O . GLU A 1 87 ? -11.985 1.721 26.279 1.00 63.47 87 GLU A O 1
ATOM 663 N N . THR A 1 88 ? -12.728 1.586 24.162 1.00 63.78 88 THR A N 1
ATOM 664 C CA . THR A 1 88 ? -13.320 0.248 24.292 1.00 63.78 88 THR A CA 1
ATOM 665 C C . THR A 1 88 ? -12.238 -0.803 24.538 1.00 63.78 88 THR A C 1
ATOM 667 O O . THR A 1 88 ? -12.386 -1.611 25.449 1.00 63.78 88 THR A O 1
ATOM 670 N N . GLN A 1 89 ? -11.102 -0.740 23.826 1.00 62.34 89 GLN A N 1
ATOM 671 C CA . GLN A 1 89 ? -9.953 -1.624 24.088 1.00 62.34 89 GLN A CA 1
ATOM 672 C C . GLN A 1 89 ? -9.388 -1.447 25.506 1.00 62.34 89 GLN A C 1
ATOM 674 O O . GLN A 1 89 ? -9.090 -2.431 26.177 1.00 62.34 89 GLN A O 1
ATOM 679 N N . MET A 1 90 ? -9.259 -0.212 25.997 1.00 63.81 90 MET A N 1
ATOM 680 C CA . MET A 1 90 ? -8.774 0.055 27.356 1.00 63.81 90 MET A CA 1
ATOM 681 C C . MET A 1 90 ? -9.763 -0.417 28.426 1.00 63.81 90 MET A C 1
ATOM 683 O O . MET A 1 90 ? -9.339 -0.898 29.478 1.00 63.81 90 MET A O 1
ATOM 687 N N . GLN A 1 91 ? -11.065 -0.311 28.166 1.00 69.38 91 GLN A N 1
ATOM 688 C CA . GLN A 1 91 ? -12.108 -0.785 29.070 1.00 69.38 91 GLN A CA 1
ATOM 689 C C . GLN A 1 91 ? -12.177 -2.320 29.114 1.00 69.38 91 GLN A C 1
ATOM 691 O O . GLN A 1 91 ? -12.223 -2.886 30.206 1.00 69.38 91 GLN A O 1
ATOM 696 N N . GLU A 1 92 ? -12.112 -3.000 27.965 1.00 65.75 92 GLU A N 1
ATOM 697 C CA . GLU A 1 92 ? -12.084 -4.470 27.883 1.00 65.75 92 GLU A CA 1
ATOM 698 C C . GLU A 1 92 ? -10.823 -5.072 28.515 1.00 65.75 92 GLU A C 1
ATOM 700 O O . GLU A 1 92 ? -10.880 -6.128 29.146 1.00 65.75 92 GLU A O 1
ATOM 705 N N . LEU A 1 93 ? -9.689 -4.375 28.413 1.00 69.44 93 LEU A N 1
ATOM 706 C CA . LEU A 1 93 ? -8.430 -4.781 29.041 1.00 69.44 93 LEU A CA 1
ATOM 707 C C . LEU A 1 93 ? -8.325 -4.369 30.521 1.00 69.44 93 LEU A C 1
ATOM 709 O O . LEU A 1 93 ? -7.310 -4.653 31.156 1.00 69.44 93 LEU A O 1
ATOM 713 N N . ASN A 1 94 ? -9.356 -3.723 31.085 1.00 66.06 94 ASN A N 1
ATOM 714 C CA . ASN A 1 94 ? -9.379 -3.207 32.461 1.00 66.06 94 ASN A CA 1
ATOM 715 C C . ASN A 1 94 ? -8.198 -2.256 32.771 1.00 66.06 94 ASN A C 1
ATOM 717 O O . ASN A 1 94 ? -7.702 -2.179 33.894 1.00 66.06 94 ASN A O 1
ATOM 721 N N . LEU A 1 95 ? -7.736 -1.547 31.737 1.00 66.12 95 LEU A N 1
ATOM 722 C CA . LEU A 1 95 ? -6.671 -0.540 31.772 1.00 66.12 95 LEU A CA 1
ATOM 723 C C . LEU A 1 95 ? -7.233 0.886 31.857 1.00 66.12 95 LEU A C 1
ATOM 725 O O . LEU A 1 95 ? -6.466 1.849 31.845 1.00 66.12 95 LEU A O 1
ATOM 729 N N . ALA A 1 96 ? -8.562 1.034 31.901 1.00 64.81 96 ALA A N 1
ATOM 730 C CA . ALA A 1 96 ? -9.213 2.323 32.077 1.00 64.81 96 ALA A CA 1
ATOM 731 C C . ALA A 1 96 ? -8.662 3.004 33.346 1.00 64.81 96 ALA A C 1
ATOM 733 O O . ALA A 1 96 ? -8.581 2.345 34.390 1.00 64.81 96 ALA A O 1
ATOM 734 N N . PRO A 1 97 ? -8.273 4.293 33.286 1.00 59.66 97 PRO A N 1
ATOM 735 C CA . PRO A 1 97 ? -7.789 5.010 34.455 1.00 59.66 97 PRO A CA 1
ATOM 736 C C . PRO A 1 97 ? -8.849 4.928 35.551 1.00 59.66 97 PRO A C 1
ATOM 738 O O . PRO A 1 97 ? -9.945 5.469 35.414 1.00 59.66 97 PRO A O 1
ATOM 741 N N . ASN A 1 98 ? -8.553 4.204 36.629 1.00 58.78 98 ASN A N 1
ATOM 742 C 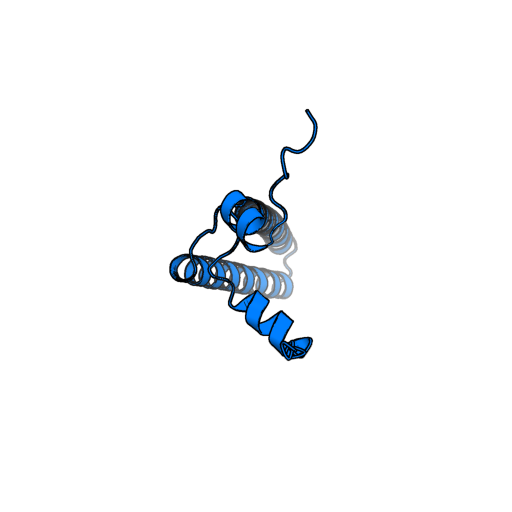CA . ASN A 1 98 ? -9.390 4.243 37.813 1.00 58.78 98 ASN A CA 1
ATOM 743 C C . ASN A 1 98 ? -9.145 5.621 38.416 1.00 58.78 98 ASN A C 1
ATOM 745 O O . ASN A 1 98 ? -8.079 5.852 38.989 1.00 58.78 98 ASN A O 1
ATOM 749 N N . ASP A 1 99 ? -10.081 6.545 38.219 1.00 54.19 99 ASP A N 1
ATOM 750 C CA . ASP A 1 99 ? -10.070 7.852 38.866 1.00 54.19 99 ASP A CA 1
ATOM 751 C C . ASP A 1 99 ? -10.304 7.642 40.371 1.00 54.19 99 ASP A C 1
ATOM 753 O O . ASP A 1 99 ? -11.407 7.728 40.911 1.00 54.19 99 ASP A O 1
ATOM 757 N N . LYS A 1 100 ? -9.241 7.194 41.037 1.00 55.06 100 LYS A N 1
ATOM 758 C CA . LYS A 1 100 ? -9.123 6.993 42.476 1.00 55.06 100 LYS A CA 1
ATOM 759 C C . LYS A 1 100 ? -7.912 7.766 42.953 1.00 55.06 100 LYS A C 1
ATOM 761 O O . LYS A 1 100 ? -6.953 7.200 43.472 1.00 55.06 100 LYS A O 1
ATOM 766 N N . THR A 1 101 ? -7.937 9.077 42.775 1.00 52.31 101 THR A N 1
ATOM 767 C CA . THR A 1 101 ? -7.162 9.971 43.635 1.00 52.31 101 THR A CA 1
ATOM 768 C C . THR A 1 101 ? -7.958 11.253 43.828 1.00 52.31 101 THR A C 1
ATOM 770 O O . THR A 1 101 ? -7.760 12.246 43.135 1.00 52.31 101 THR A O 1
ATOM 773 N N . LYS A 1 102 ? -8.891 11.193 44.777 1.00 39.62 102 LYS A N 1
ATOM 774 C CA . LYS A 1 102 ? -9.360 12.368 45.501 1.00 39.62 102 LYS A CA 1
ATOM 775 C C . LYS A 1 102 ? -8.826 12.283 46.923 1.00 39.62 102 LYS A C 1
ATOM 777 O O . LYS A 1 102 ? -8.811 11.145 47.447 1.00 39.62 102 LYS A O 1
#